Protein AF-A0A920MGD5-F1 (afdb_monomer)

Secondary structure (DSSP, 8-state):
-EEEEE-TT-HHHHHTS--SS--EEEEE--S-S--TTT--SHHHHHH-HHHHHHHHHHHHTT-HHHHHHHHHHHHHS-HHHHHHHHHHHHHHHHHHHTT-

Mean predicted aligned error: 3.61 Å

Radius of gyration: 16.22 Å; Cα contacts (8 Å, |Δi|>4): 96; chains: 1; bounding box: 39×22×43 Å

Structure (mmCIF, N/CA/C/O backbone):
data_AF-A0A920MGD5-F1
#
_entry.id   AF-A0A920MGD5-F1
#
loop_
_atom_site.group_PDB
_atom_site.id
_atom_site.type_symbol
_atom_site.label_atom_id
_atom_site.label_alt_id
_atom_site.label_comp_id
_atom_site.label_asym_id
_atom_site.label_entity_id
_atom_site.label_seq_id
_atom_site.pdbx_PDB_ins_code
_atom_site.Cartn_x
_atom_site.Cartn_y
_atom_site.Cartn_z
_atom_site.occupancy
_atom_site.B_iso_or_equiv
_atom_site.auth_seq_id
_atom_site.auth_comp_id
_atom_site.auth_asym_id
_atom_site.auth_atom_id
_atom_site.pdbx_PDB_model_num
ATOM 1 N N . MET A 1 1 ? -19.183 -4.693 20.291 1.00 88.19 1 MET A N 1
ATOM 2 C CA . MET A 1 1 ? -17.798 -4.940 19.836 1.00 88.19 1 MET A CA 1
ATOM 3 C C . MET A 1 1 ? -17.781 -4.778 18.331 1.00 88.19 1 MET A C 1
ATOM 5 O O . MET A 1 1 ? -18.671 -5.310 17.676 1.00 88.19 1 MET A O 1
ATOM 9 N N . ILE A 1 2 ? -16.824 -4.019 17.807 1.00 91.50 2 ILE A N 1
ATOM 10 C CA . ILE A 1 2 ? -16.699 -3.702 16.380 1.00 91.50 2 ILE A CA 1
ATOM 11 C C . ILE A 1 2 ? -15.540 -4.515 15.810 1.00 91.50 2 ILE A C 1
ATOM 13 O O . ILE A 1 2 ? -14.475 -4.563 16.417 1.00 91.50 2 ILE A O 1
ATOM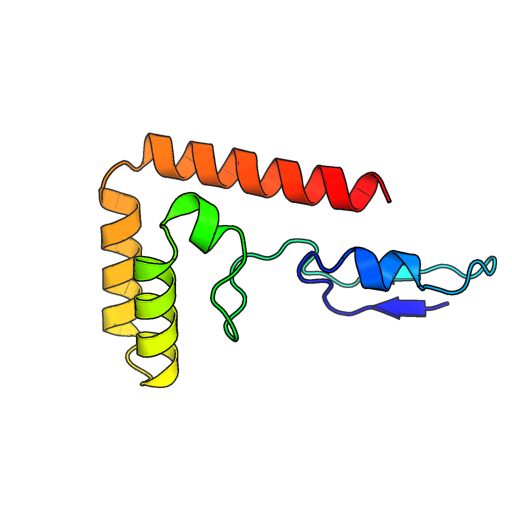 17 N N . PHE A 1 3 ? -15.745 -5.130 14.649 1.00 93.62 3 PHE A N 1
ATOM 18 C CA . PHE A 1 3 ? -14.695 -5.822 13.908 1.00 93.62 3 PHE A CA 1
ATOM 19 C C . PHE A 1 3 ? -14.386 -5.065 12.624 1.00 93.62 3 PHE A C 1
ATOM 21 O O . PHE A 1 3 ? -15.299 -4.661 11.904 1.00 93.62 3 PHE A O 1
ATOM 28 N N . ILE A 1 4 ? -13.101 -4.900 12.340 1.00 93.50 4 ILE A N 1
ATOM 29 C CA . ILE A 1 4 ? -12.579 -4.263 11.134 1.00 93.50 4 ILE A CA 1
ATOM 30 C C . ILE A 1 4 ? -11.629 -5.268 10.498 1.00 93.50 4 ILE A C 1
ATOM 32 O O . ILE A 1 4 ? -10.763 -5.792 11.191 1.00 93.50 4 ILE A O 1
ATOM 36 N N . SER A 1 5 ? -11.814 -5.569 9.212 1.00 94.31 5 SER A N 1
ATOM 37 C CA . SER A 1 5 ? -10.918 -6.486 8.498 1.00 94.31 5 SER A CA 1
ATOM 38 C C . SER A 1 5 ? -9.547 -5.841 8.310 1.00 94.31 5 SER A C 1
ATOM 40 O O . SER A 1 5 ? -8.653 -6.039 9.129 1.00 94.31 5 SER A O 1
ATOM 42 N N . ASP A 1 6 ? -9.439 -5.011 7.275 1.00 94.25 6 ASP A N 1
ATOM 43 C CA . ASP A 1 6 ? -8.192 -4.452 6.769 1.00 94.25 6 ASP A CA 1
ATOM 44 C C . ASP A 1 6 ? -8.318 -2.927 6.809 1.00 94.25 6 ASP A C 1
ATOM 46 O O . ASP A 1 6 ? -9.381 -2.377 6.496 1.00 94.25 6 ASP A O 1
ATOM 50 N N . VAL A 1 7 ? -7.255 -2.234 7.215 1.00 94.06 7 VAL A N 1
ATOM 51 C CA . VAL A 1 7 ? -7.262 -0.769 7.373 1.00 94.06 7 VAL A CA 1
ATOM 52 C C . VAL A 1 7 ? -6.647 -0.079 6.159 1.00 94.06 7 VAL A C 1
ATOM 54 O O . VAL A 1 7 ? -7.086 1.010 5.787 1.00 94.06 7 VAL A O 1
ATOM 57 N N . HIS A 1 8 ? -5.626 -0.687 5.549 1.00 95.38 8 HIS A N 1
ATOM 58 C CA . HIS A 1 8 ? -4.817 -0.101 4.477 1.00 95.38 8 HIS A CA 1
ATOM 59 C C . HIS A 1 8 ? -4.386 1.338 4.795 1.00 95.38 8 HIS A C 1
ATOM 61 O O . HIS A 1 8 ? -4.497 2.233 3.955 1.00 95.38 8 HIS A O 1
ATOM 67 N N . HIS A 1 9 ? -3.968 1.573 6.043 1.00 95.19 9 HIS A N 1
ATOM 68 C CA . HIS A 1 9 ? -3.547 2.874 6.560 1.00 95.19 9 HIS A CA 1
ATOM 69 C C . HIS A 1 9 ? -4.577 4.021 6.412 1.00 95.19 9 HIS A C 1
ATOM 71 O O . HIS A 1 9 ? -4.238 5.199 6.499 1.00 95.19 9 HIS A O 1
ATOM 77 N N . GLN A 1 10 ? -5.869 3.724 6.223 1.00 93.12 10 GLN A N 1
ATOM 78 C CA . GLN A 1 10 ? -6.910 4.752 6.107 1.00 93.12 10 GLN A CA 1
ATOM 79 C C . GLN A 1 10 ? -7.391 5.238 7.490 1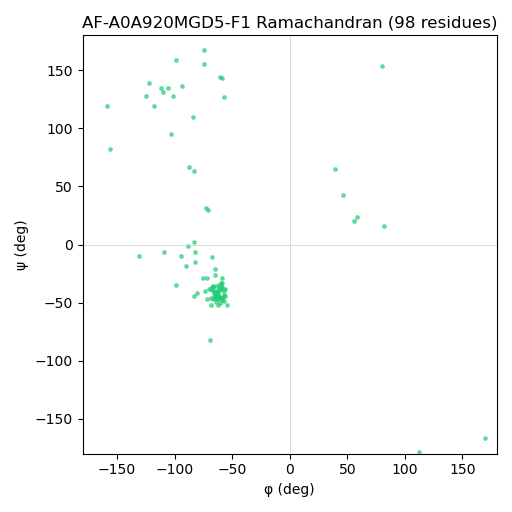.00 93.12 10 GLN A C 1
ATOM 81 O O . GLN A 1 10 ? -8.553 5.077 7.873 1.00 93.12 10 GLN A O 1
ATOM 86 N N . LEU A 1 11 ? -6.475 5.846 8.250 1.00 92.94 11 LEU A N 1
ATOM 87 C CA . LEU A 1 11 ? -6.660 6.228 9.658 1.00 92.94 11 LEU A CA 1
ATOM 88 C C . LEU A 1 11 ? -7.833 7.187 9.892 1.00 92.94 11 LEU A 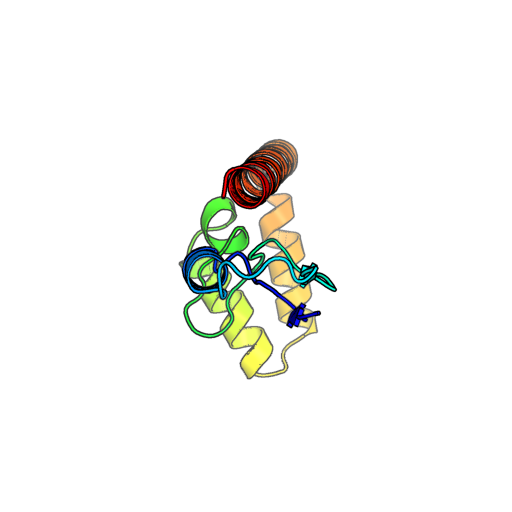C 1
ATOM 90 O O . LEU A 1 11 ? -8.467 7.147 10.946 1.00 92.94 11 LEU A O 1
ATOM 94 N N . GLU A 1 12 ? -8.170 8.016 8.904 1.00 91.88 12 GLU A N 1
ATOM 95 C CA . GLU A 1 12 ? -9.311 8.932 8.992 1.00 91.88 12 GLU A CA 1
ATOM 96 C C . GLU A 1 12 ? -10.638 8.198 9.227 1.00 91.88 12 GLU A C 1
ATOM 98 O O . GLU A 1 12 ? -11.481 8.691 9.973 1.00 91.88 12 GLU A O 1
ATOM 103 N N . PHE A 1 13 ? -10.816 6.985 8.690 1.00 90.88 13 PHE A N 1
ATOM 104 C CA . PHE A 1 13 ? -12.031 6.202 8.942 1.00 90.88 13 PHE A CA 1
ATOM 105 C C . PHE A 1 13 ? -12.057 5.587 10.341 1.00 90.88 13 PHE A C 1
ATOM 107 O O . PHE A 1 13 ? -13.136 5.435 10.913 1.00 90.88 13 PHE A O 1
ATOM 114 N N . LEU A 1 14 ? -10.893 5.292 10.932 1.00 89.50 14 LEU A N 1
ATOM 115 C CA . LEU A 1 14 ? -10.818 4.823 12.319 1.00 89.50 14 LEU A CA 1
ATOM 116 C C . LEU A 1 14 ? -11.245 5.922 13.301 1.00 89.50 14 LEU A C 1
ATOM 118 O O . LEU A 1 14 ? -11.939 5.642 14.276 1.00 89.50 14 LEU A O 1
ATOM 122 N N . LYS A 1 15 ? -10.931 7.189 13.004 1.00 89.19 15 LYS A N 1
ATOM 123 C CA . LYS A 1 15 ? -11.355 8.345 13.817 1.00 89.19 15 LYS A CA 1
ATOM 124 C C . LYS A 1 15 ? -12.874 8.561 13.824 1.00 89.19 15 LYS A C 1
ATOM 126 O O . LYS A 1 15 ? -13.390 9.210 14.734 1.00 89.19 15 LYS A O 1
ATOM 131 N N . LEU A 1 16 ? -13.593 8.026 12.832 1.00 89.81 16 LEU A N 1
ATOM 132 C CA . LEU A 1 16 ? -15.056 8.102 12.737 1.00 89.81 16 LEU A CA 1
ATOM 133 C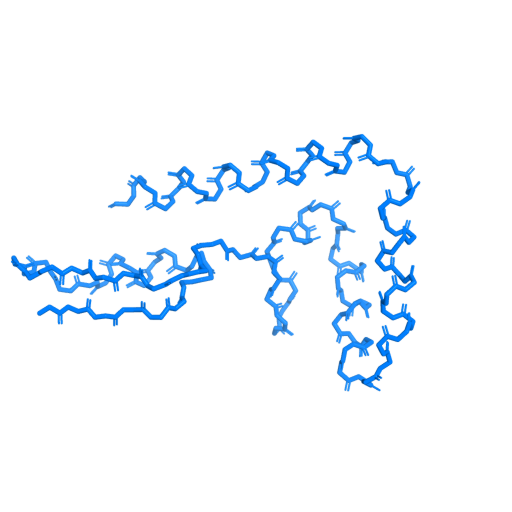 C . LEU A 1 16 ? -15.775 7.034 13.573 1.00 89.81 16 LEU A C 1
ATOM 135 O O . LEU A 1 16 ? -17.006 7.061 13.660 1.00 89.81 16 LEU A O 1
ATOM 139 N N . LEU A 1 17 ? -15.044 6.088 14.172 1.00 89.62 17 LEU A N 1
ATOM 140 C CA . LEU A 1 17 ? -15.659 5.032 14.967 1.00 89.62 17 LEU A CA 1
ATOM 141 C C . LEU A 1 17 ? -16.435 5.613 16.164 1.00 89.62 17 LEU A C 1
ATOM 143 O O . LEU A 1 17 ? -16.008 6.598 16.777 1.00 89.62 17 LEU A O 1
ATOM 147 N N . PRO A 1 18 ? -17.576 5.003 16.541 1.00 87.50 18 PRO A N 1
ATOM 148 C CA . PRO A 1 18 ? -18.326 5.434 17.710 1.00 87.50 18 PRO A CA 1
ATOM 149 C C . PRO A 1 18 ? -17.444 5.398 18.961 1.00 87.50 18 PRO A C 1
ATOM 151 O O . PRO A 1 18 ? -16.910 4.348 19.305 1.00 87.50 18 PRO A O 1
ATOM 154 N N . LYS A 1 19 ? -17.372 6.506 19.708 1.00 82.56 19 LYS A N 1
ATOM 155 C CA . LYS A 1 19 ? -16.639 6.596 20.990 1.00 82.56 19 LYS A CA 1
ATOM 156 C C . LYS A 1 19 ? -17.330 5.856 22.151 1.00 82.56 19 LYS A C 1
ATOM 158 O O . LYS A 1 19 ? -17.281 6.294 23.296 1.00 82.56 19 LYS A O 1
ATOM 163 N N . LYS A 1 20 ? -18.048 4.770 21.858 1.00 80.25 20 LYS A N 1
ATOM 164 C CA . LYS A 1 20 ? -18.684 3.919 22.870 1.00 80.25 20 LYS A CA 1
ATOM 165 C C . LYS A 1 20 ? -17.616 3.067 23.561 1.00 80.25 20 LYS A C 1
ATOM 167 O O . LYS A 1 20 ? -16.610 2.734 22.948 1.00 80.25 20 LYS A O 1
ATOM 172 N N . ASN A 1 21 ? -17.880 2.634 24.794 1.00 77.75 21 ASN A N 1
ATOM 173 C CA . ASN A 1 21 ? -17.023 1.712 25.561 1.00 77.75 21 ASN A CA 1
ATOM 174 C C . ASN A 1 21 ? -17.025 0.262 25.015 1.00 77.75 21 ASN A C 1
ATOM 176 O O . ASN A 1 21 ? -16.897 -0.701 25.769 1.00 77.75 21 ASN A O 1
ATOM 180 N N . GLU A 1 22 ? -17.217 0.077 23.711 1.00 88.69 22 GLU A N 1
ATOM 181 C CA . GLU A 1 22 ? -17.191 -1.237 23.082 1.00 88.69 22 GLU A CA 1
ATOM 182 C C . GLU A 1 22 ? -15.787 -1.530 22.542 1.00 88.69 22 GLU A C 1
ATOM 184 O O . GLU A 1 22 ? -15.202 -0.664 21.894 1.00 88.69 22 GLU A O 1
ATOM 189 N N . PRO A 1 23 ? -15.248 -2.747 22.736 1.00 91.06 23 PRO A N 1
ATOM 190 C CA . PRO A 1 23 ? -13.974 -3.118 22.132 1.00 91.06 23 PRO A CA 1
ATOM 191 C C . PRO A 1 23 ? -14.022 -3.015 20.602 1.00 91.06 23 PRO A C 1
ATOM 193 O O . PRO A 1 23 ? -15.038 -3.362 19.984 1.00 91.06 23 PRO A O 1
ATOM 196 N N . VAL A 1 24 ? -12.910 -2.589 20.006 1.00 91.12 24 VAL A N 1
ATOM 197 C CA . VAL A 1 24 ? -12.655 -2.638 18.561 1.00 91.12 24 VAL A CA 1
ATOM 198 C C . VAL A 1 24 ? -11.574 -3.685 18.311 1.00 91.12 24 VAL A C 1
ATOM 200 O O . VAL A 1 24 ? -10.542 -3.680 18.978 1.00 91.12 24 VAL A O 1
ATOM 203 N N . VAL A 1 25 ? -11.812 -4.584 17.360 1.00 92.62 25 VAL A N 1
ATOM 204 C CA . VAL A 1 25 ? -10.869 -5.622 16.935 1.00 92.62 25 VAL A CA 1
ATOM 205 C C . VAL A 1 25 ? -10.529 -5.390 15.467 1.00 92.62 25 VAL A C 1
ATOM 207 O O . VAL A 1 25 ? -11.418 -5.426 14.617 1.00 92.62 25 VAL A O 1
ATOM 210 N N . ILE A 1 26 ? -9.249 -5.161 15.174 1.00 94.12 26 ILE A N 1
ATOM 211 C CA . ILE A 1 26 ? -8.725 -5.044 13.809 1.00 94.12 26 ILE A CA 1
ATOM 212 C C . ILE A 1 26 ? -8.047 -6.365 13.445 1.00 94.12 26 ILE A C 1
ATOM 214 O O . ILE A 1 26 ? -7.226 -6.865 14.213 1.00 94.12 26 ILE A O 1
ATOM 218 N N . LEU A 1 27 ? -8.425 -6.946 12.309 1.00 95.06 27 LEU A N 1
ATOM 219 C CA . LEU A 1 27 ? -8.006 -8.290 11.912 1.00 95.06 27 LEU A CA 1
ATOM 220 C C . LEU A 1 27 ? -6.713 -8.300 11.089 1.00 95.06 27 LEU A C 1
ATOM 222 O O . LEU A 1 27 ? -6.054 -9.337 11.032 1.00 95.06 27 LEU A O 1
ATOM 226 N N . GLY A 1 28 ? -6.315 -7.172 10.499 1.00 92.56 28 GLY A N 1
ATOM 227 C CA . GLY A 1 28 ? -5.045 -7.082 9.797 1.00 92.56 28 GLY A CA 1
ATOM 228 C C . GLY A 1 28 ? -4.847 -5.814 8.976 1.00 92.56 28 GLY A C 1
ATOM 229 O O . GLY A 1 28 ? -5.540 -4.811 9.137 1.00 92.56 28 GLY A O 1
ATOM 230 N N . ASP A 1 29 ? -3.823 -5.899 8.129 1.00 93.88 29 ASP A N 1
ATOM 231 C CA . ASP A 1 29 ? -3.395 -4.921 7.126 1.00 93.88 29 ASP A CA 1
ATOM 232 C C . ASP A 1 29 ? -3.499 -3.456 7.574 1.00 93.88 29 ASP A C 1
ATOM 234 O O . ASP A 1 29 ? -4.298 -2.658 7.079 1.00 93.88 29 ASP A O 1
ATOM 238 N N . LEU A 1 30 ? -2.692 -3.121 8.584 1.00 95.00 30 LEU A N 1
ATOM 239 C CA . LEU A 1 30 ? -2.636 -1.781 9.170 1.00 95.00 30 LEU A CA 1
ATOM 240 C C . LEU A 1 30 ? -1.955 -0.762 8.248 1.00 95.00 30 LEU A C 1
ATOM 242 O O . LEU A 1 30 ? -2.284 0.422 8.294 1.00 95.00 30 LEU A O 1
ATOM 246 N N . ILE A 1 31 ? -1.034 -1.227 7.406 1.00 96.12 31 ILE A N 1
ATOM 247 C CA . ILE A 1 31 ? -0.228 -0.401 6.506 1.00 96.12 31 ILE A CA 1
ATOM 248 C C . ILE A 1 31 ? -0.802 -0.407 5.086 1.00 96.12 31 ILE A C 1
ATOM 250 O O . ILE A 1 31 ? -1.526 -1.314 4.690 1.00 96.12 31 ILE A O 1
ATOM 254 N N . ASN A 1 32 ? -0.458 0.594 4.284 1.00 96.75 32 ASN A N 1
ATOM 255 C CA . ASN A 1 32 ? -0.779 0.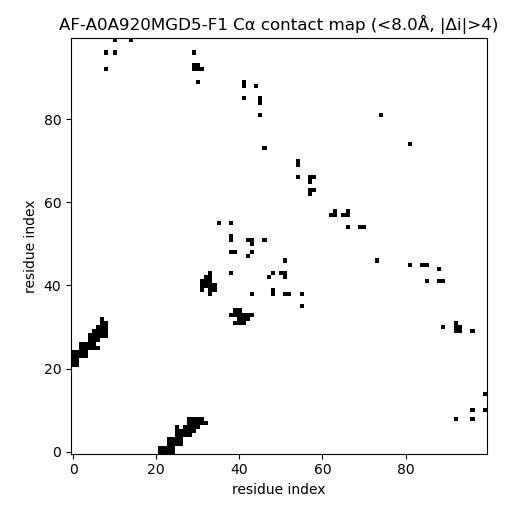641 2.865 1.00 96.75 32 ASN A CA 1
ATOM 256 C C . ASN A 1 32 ? 0.462 0.305 2.042 1.00 96.75 32 ASN A C 1
ATOM 258 O O . ASN A 1 32 ? 1.273 1.181 1.737 1.00 96.75 32 ASN A O 1
ATOM 262 N N . TRP A 1 33 ? 0.605 -0.963 1.659 1.00 95.62 33 TRP A N 1
ATOM 263 C CA . TRP A 1 33 ? 1.707 -1.381 0.792 1.00 95.62 33 TRP A CA 1
ATOM 264 C C . TRP A 1 33 ? 1.578 -0.815 -0.630 1.00 95.62 33 TRP A C 1
ATOM 266 O O . TRP A 1 33 ? 2.524 -0.228 -1.160 1.00 95.62 33 TRP A O 1
ATOM 276 N N . ILE A 1 34 ? 0.413 -1.007 -1.251 1.00 95.38 34 ILE A N 1
ATOM 277 C CA . ILE A 1 34 ? 0.086 -0.512 -2.591 1.00 95.38 34 ILE A CA 1
ATOM 278 C C . ILE A 1 34 ? -1.435 -0.448 -2.771 1.00 95.38 34 ILE A C 1
ATOM 280 O O . ILE A 1 34 ? -2.122 -1.472 -2.766 1.00 95.38 34 ILE A O 1
ATOM 284 N N . ASP A 1 35 ? -1.960 0.747 -3.018 1.00 94.06 35 ASP A N 1
ATOM 285 C CA . ASP A 1 35 ? -3.340 0.944 -3.441 1.00 94.06 35 ASP A CA 1
ATOM 286 C C . ASP A 1 35 ? -3.432 0.760 -4.959 1.00 94.06 35 ASP A C 1
ATOM 288 O O . ASP A 1 35 ? -2.972 1.574 -5.757 1.00 94.06 35 ASP A O 1
ATOM 292 N N . TYR A 1 36 ? -4.058 -0.332 -5.387 1.00 92.25 36 TYR A N 1
ATOM 293 C CA . TYR A 1 36 ? -4.194 -0.669 -6.805 1.00 92.25 36 TYR A CA 1
ATOM 294 C C . TYR A 1 36 ? -5.103 0.278 -7.606 1.00 92.25 36 TYR A C 1
ATOM 296 O O . TYR A 1 36 ? -5.140 0.180 -8.838 1.00 92.25 36 TYR A O 1
ATOM 304 N N . ARG A 1 37 ? -5.850 1.171 -6.944 1.00 91.25 37 ARG A N 1
ATOM 305 C CA . ARG A 1 37 ? -6.757 2.126 -7.596 1.00 91.25 37 ARG A CA 1
ATOM 306 C C . ARG A 1 37 ? -6.002 3.334 -8.136 1.00 91.25 37 ARG A C 1
ATOM 308 O O . ARG A 1 37 ? -6.284 3.768 -9.249 1.00 91.25 37 ARG A O 1
ATOM 315 N N . ASN A 1 38 ? -5.047 3.856 -7.368 1.00 91.75 38 ASN A N 1
ATOM 316 C CA . ASN A 1 38 ? -4.346 5.109 -7.669 1.00 91.75 38 ASN A CA 1
ATOM 317 C C . ASN A 1 38 ? -2.809 5.013 -7.571 1.00 91.75 38 ASN A C 1
ATOM 319 O O . ASN A 1 38 ? -2.112 5.906 -8.050 1.00 91.75 38 ASN A O 1
ATOM 323 N N . GLY A 1 39 ? -2.276 3.915 -7.037 1.00 94.06 39 GLY A N 1
ATOM 324 C CA . GLY A 1 39 ? -0.850 3.693 -6.850 1.00 94.06 39 GLY A CA 1
ATOM 325 C C . GLY A 1 39 ? -0.262 4.343 -5.606 1.00 94.06 39 GLY A C 1
ATOM 326 O O . GLY A 1 39 ? 0.951 4.471 -5.558 1.00 94.06 39 GLY A O 1
ATOM 327 N N . ASP A 1 40 ? -1.064 4.766 -4.628 1.00 95.00 40 ASP A N 1
ATOM 328 C CA . ASP A 1 40 ? -0.551 5.259 -3.343 1.00 95.00 40 ASP A CA 1
ATOM 329 C C . ASP A 1 40 ? -0.041 4.122 -2.440 1.00 95.00 40 ASP A C 1
ATOM 331 O O . ASP A 1 40 ? -0.286 2.945 -2.700 1.00 95.00 40 ASP A O 1
ATOM 335 N N . GLY A 1 41 ? 0.677 4.474 -1.372 1.00 96.00 41 GLY A N 1
ATOM 336 C CA . GLY A 1 41 ? 1.248 3.534 -0.403 1.00 96.00 41 GLY A CA 1
ATOM 337 C C . GLY A 1 41 ? 2.776 3.474 -0.437 1.00 96.00 41 GLY A C 1
ATOM 338 O O . GLY A 1 41 ? 3.431 4.167 -1.218 1.00 96.00 41 GLY A O 1
ATOM 339 N N . ILE A 1 42 ? 3.343 2.606 0.398 1.00 97.19 42 ILE A N 1
ATOM 340 C CA . ILE A 1 42 ? 4.791 2.474 0.626 1.00 97.19 42 ILE A CA 1
ATOM 341 C C . ILE A 1 42 ? 5.543 2.206 -0.682 1.00 97.19 42 ILE A C 1
ATOM 343 O O . ILE A 1 42 ? 6.610 2.768 -0.922 1.00 97.19 42 ILE A O 1
ATOM 347 N N . ALA A 1 43 ? 4.977 1.403 -1.587 1.00 96.19 43 ALA A N 1
ATOM 348 C CA . ALA A 1 43 ? 5.614 1.124 -2.870 1.00 96.19 43 ALA A CA 1
ATOM 349 C C . ALA A 1 43 ? 5.856 2.398 -3.707 1.00 96.19 43 ALA A C 1
ATOM 351 O O . ALA A 1 43 ? 6.853 2.476 -4.423 1.00 96.19 43 ALA A O 1
ATOM 352 N N . LYS A 1 44 ? 4.985 3.411 -3.618 1.00 96.69 44 LYS A N 1
ATOM 353 C CA . LYS A 1 44 ? 5.153 4.689 -4.331 1.00 96.69 44 LYS A CA 1
ATOM 354 C C . LYS A 1 44 ? 6.245 5.540 -3.714 1.00 96.69 44 LYS A C 1
ATOM 356 O O . LYS A 1 44 ? 7.000 6.159 -4.457 1.00 96.69 44 LYS A O 1
ATOM 361 N N . GLU A 1 45 ? 6.323 5.565 -2.389 1.00 95.56 45 GLU A N 1
ATOM 362 C CA . GLU A 1 45 ? 7.371 6.280 -1.658 1.00 95.56 45 GLU A CA 1
ATOM 363 C C . GLU A 1 45 ? 8.754 5.702 -1.973 1.00 95.56 45 GLU A C 1
ATOM 365 O O . GLU A 1 45 ? 9.699 6.450 -2.209 1.00 95.56 45 GLU A O 1
ATOM 370 N N . VAL A 1 46 ? 8.856 4.372 -2.049 1.00 96.06 46 VAL A N 1
ATOM 371 C CA . VAL A 1 46 ? 10.133 3.675 -2.251 1.00 96.06 46 VAL A CA 1
ATOM 372 C C . VAL A 1 46 ? 10.541 3.608 -3.725 1.00 96.06 46 VAL A C 1
ATOM 374 O O . VAL A 1 46 ? 11.703 3.839 -4.050 1.00 96.06 46 VAL A O 1
ATOM 377 N N . PHE A 1 47 ? 9.614 3.280 -4.630 1.00 95.62 47 PHE A N 1
ATOM 378 C CA . PHE A 1 47 ? 9.931 2.986 -6.037 1.00 95.62 47 PHE A CA 1
ATOM 379 C C . PHE A 1 47 ? 9.463 4.063 -7.019 1.00 95.62 47 PHE A C 1
ATOM 381 O O . PHE A 1 47 ? 9.769 3.981 -8.212 1.00 95.62 47 PHE A O 1
ATOM 388 N N . GLY A 1 48 ? 8.726 5.067 -6.546 1.00 95.38 48 GLY A N 1
ATOM 389 C CA . GLY A 1 48 ? 8.141 6.112 -7.376 1.00 95.38 48 GLY A CA 1
ATOM 390 C C . GLY A 1 48 ? 6.851 5.684 -8.082 1.00 95.38 48 GLY A C 1
ATOM 391 O O . GLY A 1 48 ? 6.617 4.513 -8.395 1.00 95.38 48 GLY A O 1
ATOM 392 N N . LEU A 1 49 ? 6.005 6.675 -8.382 1.00 95.81 49 LEU A N 1
ATOM 393 C CA . LEU A 1 49 ? 4.682 6.463 -8.978 1.00 95.81 49 LEU A CA 1
ATOM 394 C C . LEU A 1 49 ? 4.746 5.752 -10.338 1.00 95.81 49 LEU A C 1
ATOM 396 O O . LEU A 1 49 ? 3.914 4.895 -10.616 1.00 95.81 49 LEU A O 1
ATOM 400 N N . GLU A 1 50 ? 5.727 6.076 -11.182 1.00 96.25 50 GLU A N 1
ATOM 401 C CA . GLU A 1 50 ? 5.834 5.496 -12.526 1.00 96.25 50 GLU A CA 1
ATOM 402 C C . GLU A 1 50 ? 6.022 3.971 -12.479 1.00 96.25 50 GLU A C 1
ATOM 404 O O . GLU A 1 50 ? 5.326 3.225 -13.171 1.00 96.25 50 GLU A O 1
ATOM 409 N N . ASN A 1 51 ? 6.923 3.492 -11.620 1.00 96.31 51 ASN A N 1
ATOM 410 C CA . ASN A 1 51 ? 7.187 2.064 -11.461 1.00 96.31 51 ASN A CA 1
ATOM 411 C C . ASN A 1 51 ? 5.998 1.337 -10.830 1.00 96.31 51 ASN A C 1
ATOM 413 O O . ASN A 1 51 ? 5.638 0.242 -11.265 1.00 96.31 51 ASN A O 1
ATOM 417 N N . VAL A 1 52 ? 5.331 1.972 -9.865 1.00 97.19 52 VAL A N 1
ATOM 418 C CA . VAL A 1 52 ? 4.097 1.443 -9.274 1.00 97.19 52 VAL A CA 1
ATOM 419 C C . VAL A 1 52 ? 2.988 1.320 -10.317 1.00 97.19 52 VAL A C 1
ATOM 421 O O . VAL A 1 52 ? 2.340 0.277 -10.392 1.00 97.19 52 VAL A O 1
ATOM 424 N N . GLN A 1 53 ? 2.803 2.316 -11.184 1.00 97.25 53 GLN A N 1
ATOM 425 C CA . GLN A 1 53 ? 1.810 2.241 -12.258 1.00 97.25 53 GLN A CA 1
ATOM 426 C C . GLN A 1 53 ? 2.116 1.112 -13.248 1.00 97.25 53 GLN A C 1
ATOM 428 O O . GLN A 1 53 ? 1.210 0.366 -13.623 1.00 97.25 53 GLN A O 1
ATOM 433 N N . LYS A 1 54 ? 3.391 0.897 -13.602 1.00 97.06 54 LYS A N 1
ATOM 434 C CA . LYS A 1 54 ? 3.805 -0.267 -14.408 1.00 97.06 54 LYS A CA 1
ATOM 435 C C . LYS A 1 54 ? 3.434 -1.584 -13.717 1.00 97.06 54 LYS A C 1
ATOM 437 O O . LYS A 1 54 ? 2.813 -2.448 -14.335 1.00 97.06 54 LYS A O 1
ATOM 442 N N . LEU A 1 55 ? 3.733 -1.725 -12.423 1.00 96.62 55 LEU A N 1
ATOM 443 C CA . LEU A 1 55 ? 3.378 -2.912 -11.634 1.00 96.62 55 LEU A CA 1
ATOM 444 C C . LEU A 1 55 ? 1.861 -3.147 -11.557 1.00 96.62 55 LEU A C 1
ATOM 446 O O . LEU A 1 55 ? 1.423 -4.301 -11.563 1.00 96.62 55 LEU A O 1
ATOM 450 N N . ILE A 1 56 ? 1.064 -2.081 -11.458 1.00 96.25 56 ILE A N 1
ATOM 451 C CA . ILE A 1 56 ? -0.404 -2.144 -11.442 1.00 96.25 56 ILE A CA 1
ATOM 452 C C . ILE A 1 56 ? -0.931 -2.590 -12.807 1.00 96.25 56 ILE A C 1
ATOM 454 O O . ILE A 1 56 ? -1.777 -3.482 -12.863 1.00 96.25 56 ILE A O 1
ATOM 458 N N . ASN A 1 57 ? -0.417 -2.024 -13.899 1.00 96.50 57 ASN A N 1
ATOM 459 C CA . ASN A 1 57 ? -0.841 -2.376 -15.254 1.00 96.50 57 ASN A CA 1
ATOM 460 C C . ASN A 1 57 ? -0.521 -3.837 -15.582 1.00 96.50 57 ASN A C 1
ATOM 462 O O . ASN A 1 57 ? -1.411 -4.569 -16.007 1.00 96.50 57 ASN A O 1
ATOM 466 N N . LEU A 1 58 ? 0.682 -4.314 -15.249 1.00 97.12 58 LEU A N 1
ATOM 467 C CA . LEU A 1 58 ? 1.042 -5.726 -15.427 1.00 97.12 58 LEU A CA 1
ATOM 468 C C . LEU A 1 58 ? 0.121 -6.667 -14.636 1.00 97.12 58 LEU A C 1
ATOM 470 O O . LEU A 1 58 ? -0.219 -7.748 -15.113 1.00 97.12 58 LEU A O 1
ATOM 474 N N . ARG A 1 59 ? -0.335 -6.260 -13.441 1.00 94.94 59 ARG A N 1
ATOM 475 C CA . ARG A 1 59 ? -1.343 -7.022 -12.686 1.00 94.94 59 ARG A CA 1
ATOM 476 C C . ARG A 1 59 ? -2.690 -7.048 -13.410 1.00 94.94 59 ARG A C 1
ATOM 478 O O . ARG A 1 59 ? -3.295 -8.113 -13.481 1.00 94.94 59 ARG A O 1
ATOM 485 N N . LYS A 1 60 ? -3.161 -5.898 -13.905 1.00 95.31 60 LYS A N 1
ATOM 486 C CA . LYS A 1 60 ? -4.435 -5.772 -14.637 1.00 95.31 60 LYS A CA 1
ATOM 487 C C . LYS A 1 60 ? -4.438 -6.604 -15.922 1.00 95.31 60 LYS A C 1
ATOM 489 O O . LYS A 1 60 ? -5.459 -7.178 -16.268 1.00 95.31 60 LYS A O 1
ATOM 494 N N . GLU A 1 61 ? -3.290 -6.708 -16.583 1.00 97.38 61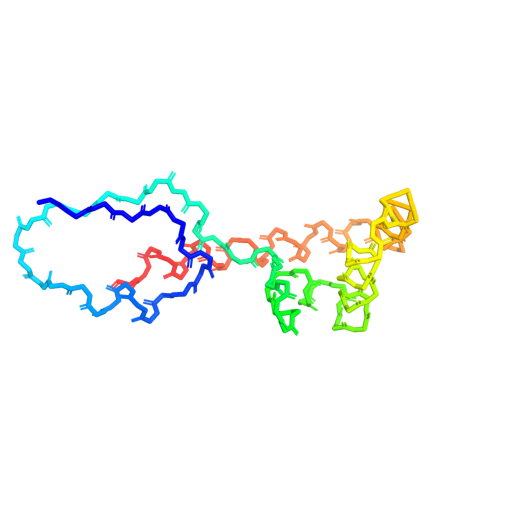 GLU A N 1
ATOM 495 C CA . GLU A 1 61 ? -3.086 -7.505 -17.798 1.00 97.38 61 GLU A CA 1
ATOM 496 C C . GLU A 1 61 ? -2.809 -8.996 -17.520 1.00 97.38 61 GLU A C 1
ATOM 498 O O . GLU A 1 61 ? -2.563 -9.753 -18.454 1.00 97.38 61 GLU A O 1
ATOM 503 N N . HIS A 1 62 ? -2.826 -9.441 -16.256 1.00 97.06 62 HIS A N 1
ATOM 504 C CA . HIS A 1 62 ? -2.479 -10.813 -15.845 1.00 97.06 62 HIS A CA 1
ATOM 505 C C . HIS A 1 62 ? -1.053 -11.263 -16.235 1.00 97.06 62 HIS A C 1
ATOM 507 O O . HIS A 1 62 ? -0.753 -12.456 -16.290 1.00 97.06 62 HIS A O 1
ATOM 513 N N . ARG A 1 63 ? -0.132 -10.314 -16.445 1.00 97.69 63 ARG A N 1
ATOM 514 C CA . ARG A 1 63 ? 1.275 -10.553 -16.811 1.00 97.69 63 ARG A CA 1
ATOM 515 C C . ARG A 1 63 ? 2.136 -10.740 -15.562 1.00 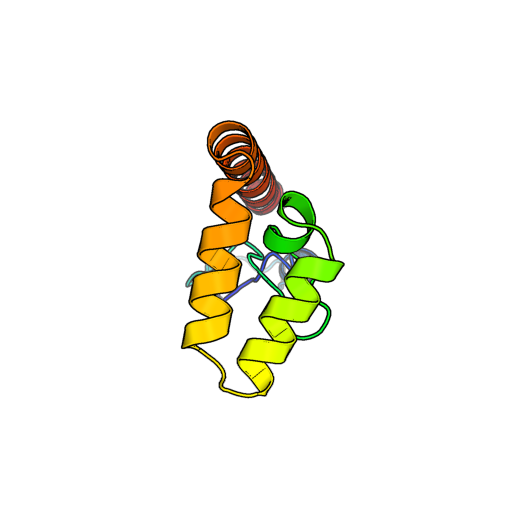97.69 63 ARG A C 1
ATOM 517 O O . ARG A 1 63 ? 2.969 -9.903 -15.212 1.00 97.69 63 ARG A O 1
ATOM 524 N N . PHE A 1 64 ? 1.892 -11.832 -14.840 1.00 95.81 64 PHE A N 1
ATOM 525 C CA . PHE A 1 64 ? 2.494 -12.065 -13.521 1.00 95.81 64 PHE A CA 1
ATOM 526 C C . PHE A 1 64 ? 4.011 -12.285 -13.555 1.00 95.81 64 PHE A C 1
ATOM 528 O O . PHE A 1 64 ? 4.697 -11.790 -12.661 1.00 95.81 64 PHE A O 1
ATOM 535 N N . GLU A 1 65 ? 4.539 -12.962 -14.577 1.00 97.75 65 GLU A N 1
ATOM 536 C CA . GLU A 1 65 ? 5.987 -13.183 -14.704 1.00 97.75 65 GLU A CA 1
ATOM 537 C C . GLU A 1 65 ? 6.733 -11.871 -14.945 1.00 97.75 65 GLU A C 1
ATOM 539 O O . GLU A 1 65 ? 7.659 -11.533 -14.214 1.00 97.75 65 GLU A O 1
ATOM 544 N N . GLU A 1 66 ? 6.246 -11.048 -15.869 1.00 97.56 66 GLU A N 1
ATOM 545 C CA . GLU A 1 66 ? 6.848 -9.741 -16.144 1.00 97.56 66 GLU A CA 1
ATOM 546 C C . GLU A 1 66 ? 6.760 -8.805 -14.941 1.00 97.56 66 GLU A C 1
ATOM 548 O O . GLU A 1 66 ? 7.685 -8.049 -14.651 1.00 97.56 66 GLU A O 1
ATOM 553 N N . ARG A 1 67 ? 5.666 -8.892 -14.179 1.00 96.75 67 ARG A N 1
ATOM 554 C CA . ARG A 1 67 ? 5.528 -8.159 -12.921 1.00 96.75 67 ARG A CA 1
ATOM 555 C C . ARG A 1 67 ? 6.561 -8.603 -11.889 1.00 96.75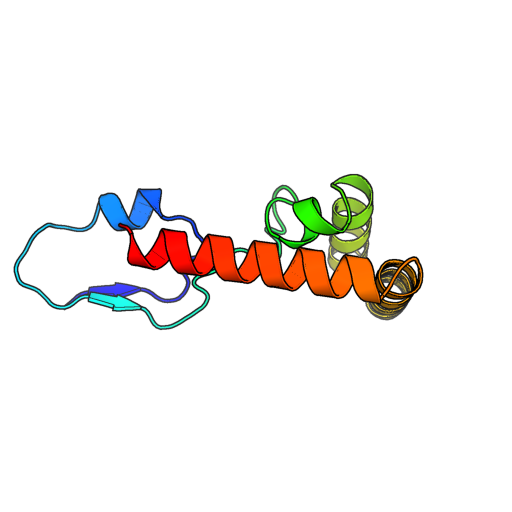 67 ARG A C 1
ATOM 557 O O . ARG A 1 67 ? 7.098 -7.767 -11.166 1.00 96.75 67 ARG A O 1
ATOM 564 N N . LYS A 1 68 ? 6.819 -9.908 -11.791 1.00 96.50 68 LYS A N 1
ATOM 565 C CA . LYS A 1 68 ? 7.828 -10.479 -10.894 1.00 96.50 68 LYS A CA 1
ATOM 566 C C . LYS A 1 68 ? 9.233 -10.044 -11.305 1.00 96.50 68 LYS A C 1
ATOM 568 O O . LYS A 1 68 ? 10.035 -9.715 -10.435 1.00 96.50 68 LYS A O 1
ATOM 573 N N . ASP A 1 69 ? 9.520 -10.000 -12.599 1.00 97.56 69 ASP A N 1
ATOM 574 C CA . ASP A 1 69 ? 10.813 -9.539 -13.104 1.00 97.56 69 ASP A CA 1
ATOM 575 C C . ASP A 1 69 ? 11.003 -8.033 -12.912 1.00 97.56 69 ASP A C 1
ATOM 577 O O . ASP A 1 69 ? 12.075 -7.608 -12.479 1.00 97.56 69 ASP A O 1
ATOM 581 N N . LEU A 1 70 ? 9.945 -7.235 -13.091 1.00 96.38 70 LEU A N 1
ATOM 582 C CA . LEU A 1 70 ? 9.968 -5.816 -12.742 1.00 96.38 70 LEU A CA 1
ATOM 583 C C . LEU A 1 70 ? 10.244 -5.620 -11.247 1.00 96.38 70 LEU A C 1
ATOM 585 O O . LEU A 1 70 ? 11.109 -4.823 -10.898 1.00 96.38 70 LEU A O 1
ATOM 589 N N . TRP A 1 71 ? 9.587 -6.378 -10.362 1.00 95.19 71 TRP A N 1
ATOM 590 C CA . TRP A 1 71 ? 9.895 -6.343 -8.929 1.00 95.19 71 TRP A CA 1
ATOM 591 C C . TRP A 1 71 ? 11.377 -6.614 -8.660 1.00 95.19 71 TRP A C 1
ATOM 593 O O . TRP A 1 71 ? 12.031 -5.799 -8.016 1.00 95.19 71 TRP A O 1
ATOM 603 N N . LYS A 1 72 ? 11.935 -7.710 -9.191 1.00 95.19 72 LYS A N 1
ATOM 604 C CA . LYS A 1 72 ? 13.363 -8.035 -9.017 1.00 95.19 72 LYS A CA 1
ATOM 605 C C . LYS A 1 72 ? 14.270 -6.905 -9.499 1.00 95.19 72 LYS A C 1
ATOM 607 O O . LYS A 1 72 ? 15.227 -6.565 -8.808 1.00 95.19 72 LYS A O 1
ATOM 612 N N . SER A 1 73 ? 13.970 -6.325 -10.661 1.00 95.56 73 SER A N 1
ATOM 613 C CA . SER A 1 73 ? 14.749 -5.220 -11.220 1.00 95.56 73 SER A CA 1
ATOM 614 C C . SER A 1 73 ? 14.713 -3.994 -10.313 1.00 95.56 73 SER A C 1
ATOM 616 O O . SER A 1 73 ? 15.759 -3.397 -10.086 1.00 95.56 73 SER A O 1
ATOM 618 N N . LEU A 1 74 ? 13.546 -3.643 -9.765 1.00 94.25 74 LEU A N 1
ATOM 619 C CA . LEU A 1 74 ? 13.416 -2.507 -8.854 1.00 94.25 74 LEU A CA 1
ATOM 620 C C . LEU A 1 74 ? 14.273 -2.700 -7.605 1.00 94.25 74 LEU A C 1
ATOM 622 O O . LEU A 1 74 ? 15.026 -1.798 -7.258 1.00 94.25 74 LEU A O 1
ATOM 626 N N . TYR A 1 75 ? 14.224 -3.885 -6.990 1.00 92.06 75 TYR A N 1
ATOM 627 C CA . TYR A 1 75 ? 15.039 -4.218 -5.817 1.00 92.06 75 TYR A CA 1
ATOM 628 C C . TYR A 1 75 ? 16.545 -4.259 -6.097 1.00 92.06 75 TYR A C 1
ATOM 630 O O . TYR A 1 75 ? 17.334 -4.051 -5.182 1.00 92.06 75 TYR A O 1
ATOM 638 N N . SER A 1 76 ? 16.951 -4.537 -7.338 1.00 92.06 76 SER A N 1
ATOM 639 C CA . SER A 1 76 ? 18.362 -4.734 -7.698 1.00 92.06 76 SER A CA 1
ATOM 640 C C . SER A 1 76 ? 19.128 -3.431 -7.940 1.00 92.06 76 SER A C 1
ATOM 642 O O . SER A 1 76 ? 20.353 -3.466 -7.974 1.00 92.06 76 SER A O 1
ATOM 644 N N . ASN A 1 77 ? 18.436 -2.298 -8.112 1.00 85.25 77 ASN A N 1
ATOM 645 C CA . ASN A 1 77 ? 19.076 -1.008 -8.391 1.00 85.25 77 ASN A CA 1
ATOM 646 C C . ASN A 1 77 ? 19.959 -0.530 -7.227 1.00 85.25 77 ASN A C 1
ATOM 648 O O . ASN A 1 77 ? 21.084 -0.100 -7.459 1.00 85.25 77 ASN A O 1
ATOM 652 N N . ASP A 1 78 ? 19.441 -0.609 -5.996 1.00 91.69 78 ASP A N 1
ATOM 653 C CA . ASP A 1 78 ? 20.166 -0.286 -4.760 1.00 91.69 78 ASP A CA 1
ATOM 654 C C . ASP A 1 78 ? 19.526 -1.027 -3.564 1.00 91.69 78 ASP A C 1
ATOM 656 O O . ASP A 1 78 ? 18.663 -0.479 -2.866 1.00 91.69 78 ASP A O 1
ATOM 660 N N . PRO A 1 79 ? 19.869 -2.312 -3.356 1.00 92.75 79 PRO A N 1
ATOM 661 C CA . PRO A 1 79 ? 19.177 -3.163 -2.390 1.00 92.75 79 PRO A CA 1
ATOM 662 C C . PRO A 1 79 ? 19.218 -2.632 -0.953 1.00 92.75 79 PRO A C 1
ATOM 664 O O . PRO A 1 79 ? 18.237 -2.766 -0.220 1.00 92.75 79 PRO A O 1
ATOM 667 N N . GLU A 1 80 ? 20.336 -2.025 -0.544 1.00 95.12 80 GLU A N 1
ATOM 668 C CA . GLU A 1 80 ? 20.524 -1.521 0.819 1.00 95.12 80 GLU A CA 1
ATOM 669 C C . GLU A 1 80 ? 19.667 -0.281 1.072 1.00 95.12 80 GLU A C 1
ATOM 671 O O . GLU A 1 80 ? 18.948 -0.219 2.075 1.00 95.12 80 GLU A O 1
ATOM 676 N N . VAL A 1 81 ? 19.678 0.674 0.136 1.00 94.88 81 VAL A N 1
ATOM 677 C CA . VAL A 1 81 ? 18.858 1.887 0.236 1.00 94.88 81 VAL A CA 1
ATOM 678 C C . VAL A 1 81 ? 17.374 1.546 0.167 1.00 94.88 81 VAL A C 1
ATOM 680 O O . VAL A 1 81 ? 16.591 2.056 0.966 1.00 94.88 81 VAL A O 1
ATOM 683 N N . ILE A 1 82 ? 16.972 0.643 -0.729 1.00 95.56 82 ILE A N 1
ATOM 684 C CA . ILE A 1 82 ? 15.574 0.210 -0.851 1.00 95.56 82 ILE A CA 1
ATOM 685 C C . ILE A 1 82 ? 15.102 -0.467 0.433 1.00 95.56 82 ILE A C 1
ATOM 687 O O . ILE A 1 82 ? 14.022 -0.151 0.930 1.00 95.56 82 ILE A O 1
ATOM 691 N N . MET A 1 83 ? 15.906 -1.371 0.996 1.00 95.31 83 MET A N 1
ATOM 692 C CA . MET A 1 83 ? 15.569 -2.048 2.246 1.00 95.31 83 MET A CA 1
ATOM 693 C C . MET A 1 83 ? 15.437 -1.056 3.405 1.00 95.31 83 MET A C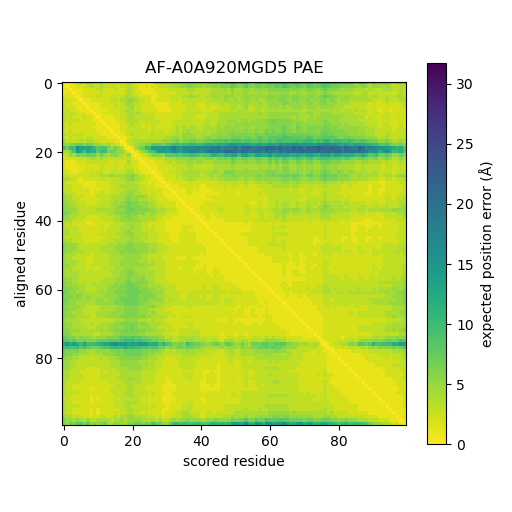 1
ATOM 695 O O . MET A 1 83 ? 14.506 -1.179 4.203 1.00 95.31 83 MET A O 1
ATOM 699 N N . LYS A 1 84 ? 16.331 -0.062 3.487 1.00 97.06 84 LYS A N 1
ATOM 700 C CA . LYS A 1 84 ? 16.241 1.007 4.486 1.00 97.06 84 LYS A CA 1
ATOM 701 C C . LYS A 1 84 ? 14.965 1.832 4.301 1.00 97.06 84 LYS A C 1
ATOM 703 O O . LYS A 1 84 ? 14.190 1.948 5.241 1.00 97.06 84 LYS A O 1
ATOM 708 N N . ASN A 1 85 ? 14.707 2.333 3.095 1.00 96.62 85 ASN A N 1
ATOM 709 C CA . ASN A 1 85 ? 13.529 3.155 2.805 1.00 96.62 85 ASN A CA 1
ATOM 710 C C . ASN A 1 85 ? 12.221 2.395 3.067 1.00 96.62 85 ASN A C 1
ATOM 712 O O . ASN A 1 85 ? 11.275 2.966 3.600 1.00 96.62 85 ASN A O 1
ATOM 716 N N . MET A 1 86 ? 12.170 1.099 2.738 1.00 96.06 86 MET A N 1
ATOM 717 C CA . MET A 1 86 ? 11.028 0.248 3.077 1.00 96.06 86 MET A CA 1
ATOM 718 C C . MET A 1 86 ? 10.828 0.127 4.584 1.00 96.06 86 MET A C 1
ATOM 720 O O . MET A 1 86 ? 9.695 0.239 5.041 1.00 96.06 86 MET A O 1
ATOM 724 N N . ARG A 1 87 ? 11.897 -0.123 5.351 1.00 97.31 87 ARG A N 1
ATOM 725 C CA . ARG A 1 87 ? 11.804 -0.229 6.812 1.00 97.31 87 ARG A CA 1
ATOM 726 C C . ARG A 1 87 ? 11.286 1.071 7.413 1.00 97.31 87 ARG A C 1
ATOM 728 O O . ARG A 1 87 ? 10.304 1.024 8.142 1.00 97.31 87 ARG A O 1
ATOM 735 N N . ASP A 1 88 ? 11.894 2.194 7.043 1.00 97.88 88 ASP A N 1
ATOM 736 C CA . ASP A 1 88 ? 11.529 3.515 7.553 1.00 97.88 88 ASP A CA 1
ATOM 737 C C . ASP A 1 88 ? 10.046 3.824 7.249 1.00 97.88 88 ASP A C 1
ATOM 739 O O . ASP A 1 88 ? 9.300 4.238 8.131 1.00 97.88 88 ASP A O 1
ATOM 743 N N . ALA A 1 89 ? 9.576 3.550 6.025 1.00 97.56 89 ALA A N 1
ATOM 744 C CA . ALA A 1 89 ? 8.179 3.768 5.640 1.00 97.56 89 ALA A CA 1
ATOM 745 C C . ALA A 1 89 ? 7.190 2.849 6.385 1.00 97.56 89 ALA A C 1
ATOM 747 O O . ALA A 1 89 ? 6.116 3.291 6.795 1.00 97.56 89 ALA A O 1
ATOM 748 N N . ILE A 1 90 ? 7.549 1.576 6.589 1.00 97.31 90 ILE A N 1
ATOM 749 C CA . ILE A 1 90 ? 6.739 0.625 7.365 1.00 97.31 90 ILE A CA 1
ATOM 750 C C . ILE A 1 90 ? 6.641 1.080 8.824 1.00 97.31 90 ILE A C 1
ATOM 752 O O . ILE A 1 90 ? 5.539 1.137 9.369 1.00 97.31 90 ILE A O 1
ATOM 756 N N . GLU A 1 91 ? 7.774 1.402 9.451 1.00 97.19 91 GLU A N 1
ATOM 757 C CA . GLU A 1 91 ? 7.832 1.857 10.843 1.00 97.19 91 GLU A CA 1
ATOM 758 C C . GLU A 1 91 ? 7.000 3.130 11.035 1.00 97.19 91 GLU A C 1
ATOM 760 O O . GLU A 1 91 ? 6.152 3.164 11.925 1.00 97.19 91 GLU A O 1
ATOM 765 N N . ASN A 1 92 ? 7.132 4.111 10.137 1.00 96.75 92 ASN A N 1
ATOM 766 C CA . ASN A 1 92 ? 6.342 5.342 10.172 1.00 96.75 92 ASN A CA 1
ATOM 767 C C . ASN A 1 92 ? 4.828 5.073 10.140 1.00 96.75 92 ASN A C 1
ATOM 769 O O . ASN A 1 92 ? 4.097 5.595 10.983 1.00 96.75 92 ASN A O 1
ATOM 773 N N . GLN A 1 93 ? 4.341 4.228 9.222 1.00 96.56 93 GLN A N 1
ATOM 774 C CA . GLN A 1 93 ? 2.904 3.941 9.147 1.00 96.56 93 GLN A CA 1
ATOM 775 C C . GLN A 1 93 ? 2.387 3.188 10.378 1.00 96.56 93 GLN A C 1
ATOM 777 O O . GLN A 1 93 ? 1.271 3.452 10.830 1.00 96.56 93 GLN A O 1
ATOM 782 N N . TYR A 1 94 ? 3.178 2.273 10.948 1.00 95.69 94 TYR A N 1
ATOM 783 C CA . TYR A 1 94 ? 2.814 1.622 12.208 1.00 95.69 94 TYR A CA 1
ATOM 784 C C . TYR A 1 94 ? 2.768 2.614 13.366 1.00 95.69 94 TYR A C 1
ATOM 786 O O . TYR A 1 94 ? 1.815 2.594 14.145 1.00 95.69 94 TYR A O 1
ATOM 794 N N . GLU A 1 95 ? 3.758 3.498 13.480 1.00 96.12 95 GLU A N 1
ATOM 795 C CA . GLU A 1 95 ? 3.751 4.529 14.512 1.00 96.12 95 GLU A CA 1
ATOM 796 C C . GLU A 1 95 ? 2.502 5.409 14.431 1.00 96.12 95 GLU A C 1
ATOM 798 O O . GLU A 1 95 ? 1.903 5.719 15.457 1.00 96.12 95 GLU A O 1
ATOM 803 N N . GLU A 1 96 ? 2.095 5.810 13.230 1.00 95.00 96 GLU A N 1
ATOM 804 C CA . GLU A 1 96 ? 0.894 6.616 13.022 1.00 95.00 96 GLU A CA 1
ATOM 805 C C . GLU A 1 96 ? -0.387 5.878 13.422 1.00 95.00 96 GLU A C 1
ATOM 807 O O . GLU A 1 96 ? -1.240 6.472 14.080 1.00 95.00 96 GLU A O 1
ATOM 812 N N . VAL A 1 97 ? -0.504 4.580 13.110 1.00 92.44 97 VAL A N 1
ATOM 813 C CA . VAL A 1 97 ? -1.650 3.746 13.520 1.00 92.44 97 VAL A CA 1
ATOM 814 C C . VAL A 1 97 ? -1.825 3.736 15.039 1.00 92.44 97 VAL A C 1
ATOM 816 O O . VAL A 1 97 ? -2.954 3.777 15.512 1.00 92.44 97 VAL A O 1
ATOM 819 N N . PHE A 1 98 ? -0.740 3.695 15.815 1.00 89.75 98 PHE A N 1
ATOM 820 C CA . PHE A 1 98 ? -0.811 3.652 17.282 1.00 89.75 98 PHE A CA 1
ATOM 821 C C . PHE A 1 98 ? -0.849 5.036 17.951 1.00 89.75 98 PHE A C 1
ATOM 823 O O . PHE A 1 98 ? -0.933 5.116 19.177 1.00 89.75 98 PHE A O 1
ATOM 830 N N . LYS A 1 99 ? -0.796 6.121 17.167 1.00 90.50 99 LYS A N 1
ATOM 831 C CA . LYS A 1 99 ? -0.931 7.508 17.645 1.00 90.50 99 LYS A CA 1
ATOM 832 C C . LYS A 1 99 ? -2.369 8.048 17.549 1.00 90.50 99 LYS A C 1
ATOM 834 O O . LYS A 1 99 ? -2.605 9.151 18.046 1.00 90.50 99 LYS A O 1
ATOM 839 N N . ILE A 1 100 ? -3.294 7.334 16.892 1.00 80.75 100 ILE A N 1
ATOM 840 C CA . ILE A 1 100 ? -4.715 7.730 16.755 1.00 80.75 100 ILE A CA 1
ATOM 841 C C . ILE A 1 100 ? -5.497 7.578 18.061 1.00 80.75 100 ILE A C 1
ATOM 843 O O . ILE A 1 100 ? -6.436 8.387 18.246 1.00 80.75 100 ILE A O 1
#

Solvent-accessible surface area (backbone atoms only — not comparable to full-atom values): 5793 Å² total; per-residue (Å²): 110,48,81,44,61,69,49,52,52,51,58,72,62,64,72,67,52,77,92,57,100,52,59,75,46,74,73,44,51,61,52,35,57,65,39,86,88,82,37,48,39,47,46,22,77,67,62,33,56,70,54,35,48,51,48,45,50,26,56,76,69,66,38,58,67,63,37,51,53,48,50,54,53,62,49,64,76,48,51,67,62,50,52,49,48,49,49,55,49,52,52,50,45,52,54,53,66,78,69,115

Foldseek 3Di:
DAEAEACQLVVVVVVVDPPDPDDYHYNDHLHNCADLVQGDGLCCQLQNSVLSVVLSVCVVVVVVVVSVVSVVVSCPPDVVSSVVSSVVRVVVSVVVSVVD

pLDDT: mean 93.93, std 3.84, range [77.75, 97.88]

Sequence (100 aa):
MIFISDVHHQLEFLKLLPKKNEPVVILGDLINWIDYRNGDGIAKEVFGLENVQKLINLRKEHRFEERKDLWKSLYSNDPEVIMKNMRDAIENQYEEVFKI